Protein AF-A0A060CH74-F1 (afdb_monomer)

InterPro domains:
  IPR001764 Glycoside hydrolase, family 3, N-terminal [PF00933] (1-68)
  IPR017853 Glycoside hydrolase superfamily [SSF51445] (2-68)
  IPR036962 Glycoside hydrolase, family 3, N-terminal domain superfamily [G3DSA:3.20.20.300] (1-70)
  IPR051915 Cellulose Degradation Glycosyl Hydrolase 3 [PTHR30620] (2-69)

Solvent-accessible surface area (backbone atoms only — not comparable to full-atom values): 4213 Å² total; per-residue (Å²): 132,51,64,45,73,48,42,64,60,56,90,58,19,54,92,74,39,84,74,31,51,24,79,73,55,69,67,55,44,55,72,74,55,38,54,66,56,52,52,44,44,76,73,63,34,74,44,70,39,63,19,80,23,27,54,70,85,38,46,37,79,73,30,67,69,70,71,48,70,85,108

Nearest PDB structures (foldseek):
  6r5r-assembly1_A  TM=9.737E-01  e=4.618E-08  Pseudomonas aeruginosa PAO1
  6r5v-assembly1_B  TM=9.732E-01  e=5.682E-08  Pseudomonas aeruginosa PAO1
  6r5v-assembly1_A  TM=9.724E-01  e=8.029E-08  Pseudomonas aeruginosa PAO1
  6r5n-assembly1_A  TM=9.729E-01  e=1.718E-07  Pseudomonas aeruginosa PAO1
  5m6g-assembly1_A  TM=9.598E-01  e=6.129E-05  Saccharopolyspora erythraea D

Organism: NCBI:txid238202

Secondary structure (DSSP, 8-state):
--EEEEETTGGG-GGG-TT--B---HHHIIIIISHHHHHHHHTT--EEEE-SSEETTEEGGG-HHHHTTT-

Foldseek 3Di:
DAAADAQWPQCQAPPSDHLHAHEDDPVCRVPPTCPVVVVCVVVPHPYYHYGNHHYNNHGRVPDPCSVPVPD

pLDDT: mean 95.69, std 6.31, range [56.38, 98.69]

Radius of gyration: 11.64 Å; Cα contacts (8 Å, |Δi|>4): 107; chains: 1; bounding box: 32×23×24 Å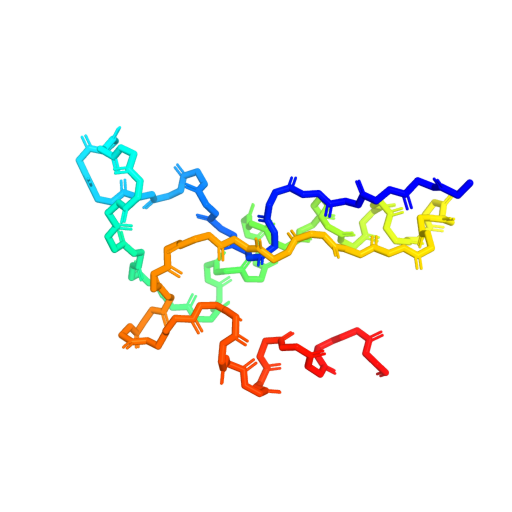

Mean predicted aligned error: 2.35 Å

Structure (mmCIF, N/CA/C/O backbone):
data_AF-A0A060CH74-F1
#
_entry.id   AF-A0A060CH74-F1
#
loop_
_atom_site.group_PDB
_atom_site.id
_atom_site.type_symbol
_atom_site.label_atom_id
_atom_site.label_alt_id
_atom_site.label_comp_id
_atom_site.label_asym_id
_atom_site.label_entity_id
_atom_site.label_seq_id
_atom_site.pdbx_PDB_ins_code
_atom_site.Cartn_x
_atom_site.Cartn_y
_atom_site.Cartn_z
_atom_site.occupancy
_atom_site.B_iso_or_equiv
_atom_site.auth_seq_id
_atom_site.auth_comp_id
_atom_site.auth_asym_id
_atom_site.auth_atom_id
_atom_site.pdbx_PDB_model_num
ATOM 1 N N . MET A 1 1 ? 20.181 2.923 -8.696 1.00 85.12 1 MET A N 1
ATOM 2 C CA . MET A 1 1 ? 19.268 2.171 -7.811 1.00 85.12 1 MET A CA 1
ATOM 3 C C . MET A 1 1 ? 17.914 2.858 -7.850 1.00 85.12 1 MET A C 1
ATOM 5 O O . MET A 1 1 ? 17.869 4.065 -7.652 1.00 85.12 1 MET A O 1
ATOM 9 N N . THR A 1 2 ? 16.853 2.130 -8.187 1.00 97.19 2 THR A N 1
ATOM 10 C CA . THR A 1 2 ? 15.465 2.625 -8.191 1.00 97.19 2 THR A CA 1
ATOM 11 C C . THR A 1 2 ? 14.756 2.252 -6.885 1.00 97.19 2 THR A C 1
ATOM 13 O O . THR A 1 2 ? 15.273 1.441 -6.114 1.00 97.19 2 THR A O 1
ATOM 16 N N . SER A 1 3 ? 13.604 2.879 -6.622 1.00 96.88 3 SER A N 1
ATOM 17 C CA . SER A 1 3 ? 12.771 2.608 -5.446 1.00 96.88 3 SER A CA 1
ATOM 18 C C . SER A 1 3 ? 11.292 2.553 -5.828 1.00 96.88 3 SER A C 1
ATOM 20 O O . SER A 1 3 ? 10.779 3.489 -6.449 1.00 96.88 3 SER A O 1
ATOM 22 N N . VAL A 1 4 ? 10.608 1.467 -5.459 1.00 97.44 4 VAL A N 1
ATOM 23 C CA . VAL A 1 4 ? 9.157 1.320 -5.645 1.00 97.44 4 VAL A CA 1
ATOM 24 C C . VAL A 1 4 ? 8.427 2.104 -4.558 1.00 97.44 4 VAL A C 1
ATOM 26 O O . VAL A 1 4 ? 8.790 2.041 -3.386 1.00 97.44 4 VAL A O 1
ATOM 29 N N . LYS A 1 5 ? 7.371 2.833 -4.919 1.00 97.38 5 LYS A N 1
ATOM 30 C CA . LYS A 1 5 ? 6.613 3.663 -3.977 1.00 97.38 5 LYS A CA 1
ATOM 31 C C . LYS A 1 5 ? 5.131 3.750 -4.345 1.00 97.38 5 LYS A C 1
ATOM 33 O O . LYS A 1 5 ? 4.789 3.589 -5.509 1.00 97.38 5 LYS A O 1
ATOM 38 N N . HIS A 1 6 ? 4.223 4.031 -3.416 1.00 97.62 6 HIS A N 1
ATOM 39 C CA . HIS A 1 6 ? 4.415 4.125 -1.962 1.00 97.62 6 HIS A CA 1
ATOM 40 C C . HIS A 1 6 ? 3.968 2.808 -1.321 1.00 97.62 6 HIS A C 1
ATOM 42 O O . HIS A 1 6 ? 2.832 2.383 -1.530 1.00 97.62 6 HIS A O 1
ATOM 48 N N . PHE A 1 7 ? 4.863 2.129 -0.609 1.00 97.69 7 PHE A N 1
ATOM 49 C CA . PHE A 1 7 ? 4.642 0.790 -0.068 1.00 97.69 7 PHE A CA 1
ATOM 50 C C . PHE A 1 7 ? 3.964 0.862 1.317 1.00 97.69 7 PHE A C 1
ATOM 52 O O . PHE A 1 7 ? 4.605 1.267 2.273 1.00 97.69 7 PHE A O 1
ATOM 59 N N . ALA A 1 8 ? 2.679 0.550 1.500 1.00 97.25 8 ALA A N 1
ATOM 60 C CA . ALA A 1 8 ? 1.764 -0.146 0.597 1.00 97.25 8 ALA A CA 1
ATOM 61 C C . ALA A 1 8 ? 0.355 0.457 0.545 1.00 97.25 8 ALA A C 1
ATOM 63 O O . ALA A 1 8 ? -0.100 1.106 1.482 1.00 97.25 8 ALA A O 1
ATOM 64 N N . ALA A 1 9 ? -0.344 0.166 -0.559 1.00 97.88 9 ALA A N 1
ATOM 65 C CA . ALA A 1 9 ? -1.763 0.450 -0.782 1.00 97.88 9 ALA A CA 1
ATOM 66 C C . ALA A 1 9 ? -2.168 1.931 -0.649 1.00 97.88 9 ALA A C 1
ATOM 68 O O . ALA A 1 9 ? -3.347 2.236 -0.504 1.00 97.88 9 ALA A O 1
ATOM 69 N N . TYR A 1 10 ? -1.217 2.862 -0.780 1.00 98.38 10 TYR A N 1
ATOM 70 C CA . TYR A 1 10 ? -1.442 4.300 -0.583 1.00 98.38 10 TYR A CA 1
ATOM 71 C C . TYR A 1 10 ? -2.554 4.898 -1.461 1.00 98.38 10 TYR A C 1
ATOM 73 O O . TYR A 1 10 ? -3.172 5.889 -1.099 1.00 98.38 10 TYR A O 1
ATOM 81 N N . GLY A 1 11 ? -2.844 4.298 -2.618 1.00 97.50 11 GLY A N 1
ATOM 82 C CA . GLY A 1 11 ? -3.943 4.741 -3.482 1.00 97.50 11 GLY A CA 1
ATOM 83 C C . GLY A 1 11 ? -5.347 4.385 -2.971 1.00 97.50 11 GLY A C 1
ATOM 84 O O . GLY A 1 11 ? -6.324 4.846 -3.548 1.00 97.50 11 GLY A O 1
ATOM 85 N N . ALA A 1 12 ? -5.470 3.563 -1.926 1.00 98.25 12 ALA A N 1
ATOM 86 C CA . ALA A 1 12 ? -6.743 3.065 -1.401 1.00 98.25 12 ALA A CA 1
ATOM 87 C C . ALA A 1 12 ? -7.28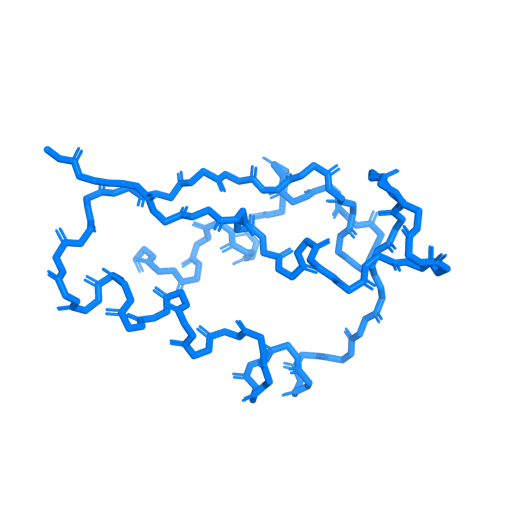7 3.878 -0.215 1.00 98.25 12 ALA A C 1
ATOM 89 O O . ALA A 1 12 ? -8.150 3.391 0.51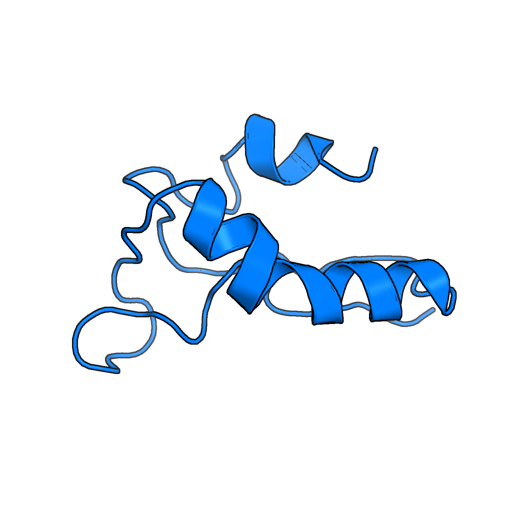3 1.00 98.25 12 ALA A O 1
ATOM 90 N N . VAL A 1 13 ? -6.756 5.082 0.008 1.00 98.31 13 VAL A N 1
ATOM 91 C CA . VAL A 1 13 ? -7.150 5.947 1.124 1.00 98.31 13 VAL A CA 1
ATOM 92 C C . VAL A 1 13 ? -8.649 6.237 1.126 1.00 98.31 13 VAL A C 1
ATOM 94 O O . VAL A 1 13 ? -9.255 6.526 0.088 1.00 98.31 13 VAL A O 1
ATOM 97 N N . GLU A 1 14 ? -9.255 6.186 2.309 1.00 98.31 14 GLU A N 1
ATOM 98 C CA . GLU A 1 14 ? -10.683 6.431 2.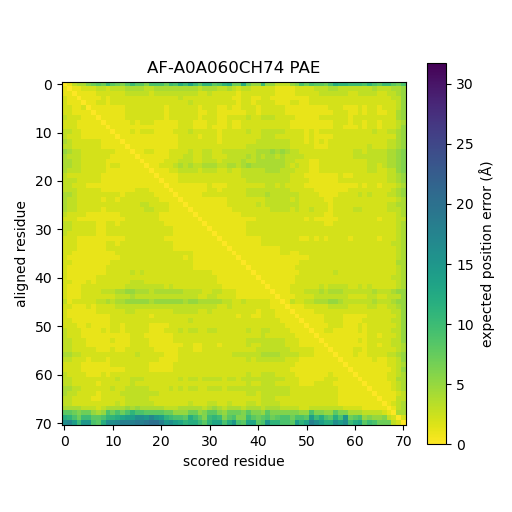475 1.00 98.31 14 GLU A CA 1
ATOM 99 C C . GLU A 1 14 ? -11.091 7.809 1.940 1.00 98.31 14 GLU A C 1
ATOM 101 O O . GLU A 1 14 ? -10.470 8.839 2.232 1.00 98.31 14 GLU A O 1
ATOM 106 N N . GLY A 1 15 ?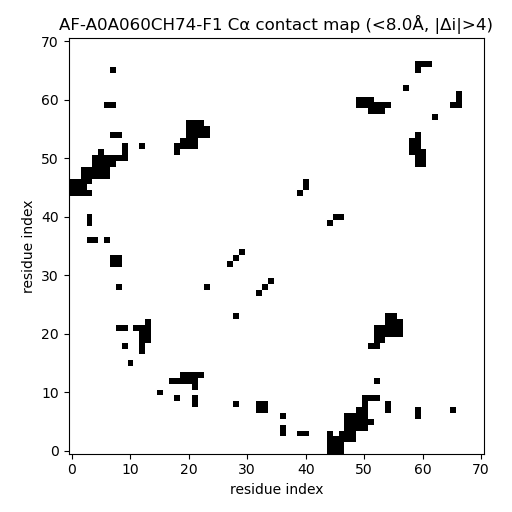 -12.154 7.822 1.132 1.00 97.69 15 GLY A N 1
ATOM 107 C CA . GLY A 1 15 ? -12.684 9.036 0.511 1.00 97.69 15 GLY A CA 1
ATOM 108 C C . GLY A 1 15 ? -11.749 9.692 -0.510 1.00 97.69 15 GLY A C 1
ATOM 109 O O . GLY A 1 15 ? -11.991 10.836 -0.883 1.00 97.69 15 GLY A O 1
ATOM 110 N N . GLY A 1 16 ? -10.672 9.019 -0.938 1.00 97.31 16 GLY A N 1
ATOM 111 C CA . GLY A 1 16 ? -9.676 9.599 -1.845 1.00 97.31 16 GLY A CA 1
ATOM 112 C C . GLY A 1 16 ? -8.889 10.757 -1.224 1.00 97.31 16 GLY A C 1
ATOM 113 O O . GLY A 1 16 ? -8.253 11.528 -1.941 1.00 97.31 16 GLY A O 1
ATOM 114 N N . LYS A 1 17 ? -8.951 10.910 0.104 1.00 97.75 17 LYS A N 1
ATOM 115 C CA . LYS A 1 17 ? -8.266 11.983 0.817 1.00 97.75 17 LYS A CA 1
ATOM 116 C C . LYS A 1 17 ? -6.819 11.583 1.069 1.00 97.75 17 LYS A C 1
ATOM 118 O O . LYS A 1 17 ? -6.555 10.586 1.736 1.00 97.75 17 LYS A O 1
ATOM 123 N N . GLU A 1 18 ? -5.890 12.389 0.569 1.00 96.94 18 GLU A N 1
ATOM 124 C CA . GLU A 1 18 ? -4.461 12.171 0.780 1.00 96.94 18 GLU A CA 1
ATOM 125 C C . GLU A 1 18 ? -4.130 12.009 2.278 1.00 96.94 18 GLU A C 1
ATOM 127 O O . GLU A 1 18 ? -4.710 12.692 3.127 1.00 96.94 18 GLU A O 1
ATOM 132 N N . TYR A 1 19 ? -3.214 11.086 2.591 1.00 97.12 19 TYR A N 1
ATOM 133 C CA . TYR A 1 19 ? -2.784 10.717 3.951 1.00 97.12 19 TYR A CA 1
ATOM 134 C C . TYR A 1 19 ? -3.848 10.077 4.855 1.00 97.12 19 TYR A C 1
ATOM 136 O O . TYR A 1 19 ? -3.559 9.803 6.019 1.00 97.12 19 TYR A O 1
ATOM 144 N N . ASN A 1 20 ? -5.065 9.835 4.361 1.00 98.31 20 ASN A N 1
ATOM 145 C CA . ASN A 1 20 ? -6.104 9.204 5.168 1.00 98.31 20 ASN A CA 1
ATOM 146 C C . ASN A 1 20 ? -5.815 7.708 5.410 1.00 98.31 20 ASN A C 1
ATOM 148 O O . ASN A 1 20 ? -4.854 7.141 4.888 1.00 98.31 20 ASN A O 1
ATOM 152 N N . THR A 1 21 ? -6.641 7.063 6.231 1.00 98.31 21 THR A N 1
ATOM 153 C CA . THR A 1 21 ? -6.500 5.638 6.545 1.00 98.31 21 THR A CA 1
ATOM 154 C C . THR A 1 21 ? -6.801 4.741 5.340 1.00 98.31 21 THR A C 1
ATOM 156 O O . THR A 1 21 ? -7.551 5.115 4.435 1.00 98.31 21 THR A O 1
ATOM 159 N N . VAL A 1 22 ? -6.226 3.540 5.356 1.00 98.69 22 VAL A N 1
ATOM 160 C CA . VAL A 1 22 ? -6.564 2.422 4.475 1.00 98.69 22 VAL A CA 1
ATOM 161 C C . VAL A 1 22 ? -6.983 1.238 5.342 1.00 98.69 22 VAL A C 1
ATOM 163 O O . VAL A 1 22 ? -6.245 0.842 6.246 1.00 98.69 22 VAL A O 1
ATOM 166 N N . ASP A 1 23 ? -8.133 0.646 5.030 1.00 98.12 23 ASP A N 1
ATOM 167 C CA . ASP A 1 23 ? -8.612 -0.600 5.631 1.00 98.12 23 ASP A CA 1
ATOM 168 C C . ASP A 1 23 ? -8.970 -1.610 4.534 1.00 98.12 23 ASP A C 1
ATOM 170 O O . ASP A 1 23 ? -9.710 -1.303 3.592 1.00 98.12 23 ASP A O 1
ATOM 174 N N . MET A 1 24 ? -8.386 -2.806 4.604 1.00 97.81 24 MET A N 1
ATOM 175 C CA . MET A 1 24 ? -8.726 -3.912 3.716 1.00 97.81 24 MET A CA 1
ATOM 176 C C . MET A 1 24 ? -8.265 -5.269 4.243 1.00 97.81 24 MET A C 1
ATOM 178 O O . MET A 1 24 ? -7.284 -5.396 4.978 1.00 97.81 24 MET A O 1
ATOM 182 N N . SER A 1 25 ? -8.929 -6.323 3.767 1.00 97.81 25 SER A N 1
ATOM 183 C CA . SER A 1 25 ? -8.500 -7.691 4.035 1.00 97.81 25 SER A CA 1
ATOM 184 C C . SE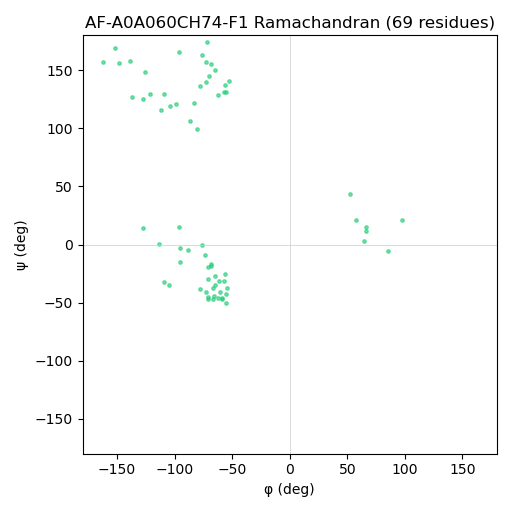R A 1 25 ? -7.133 -7.990 3.400 1.00 97.81 25 SER A C 1
ATOM 186 O O . SER A 1 25 ? -6.816 -7.458 2.328 1.00 97.81 25 SER A O 1
ATOM 188 N N . PRO A 1 26 ? -6.335 -8.897 3.993 1.00 95.62 26 PRO A N 1
ATOM 189 C CA . PRO A 1 26 ? -5.094 -9.357 3.379 1.00 95.62 26 PRO A CA 1
ATOM 190 C C . PRO A 1 26 ? -5.310 -9.898 1.961 1.00 95.62 26 PRO A C 1
ATOM 192 O O . PRO A 1 26 ? -4.510 -9.633 1.074 1.00 95.62 26 PRO A O 1
ATOM 195 N N . GLN A 1 27 ? -6.418 -10.600 1.709 1.00 98.06 27 GLN A N 1
ATOM 196 C CA . GLN A 1 27 ? -6.738 -11.148 0.389 1.00 98.06 27 GLN A CA 1
ATOM 197 C C . GLN A 1 27 ? -6.825 -10.046 -0.669 1.00 98.06 27 GLN A C 1
ATOM 199 O O . GLN A 1 27 ? -6.235 -10.176 -1.738 1.00 98.06 27 GLN A O 1
ATOM 204 N N . ARG A 1 28 ? -7.519 -8.944 -0.359 1.00 98.25 28 ARG A N 1
ATOM 205 C CA . ARG A 1 28 ? -7.616 -7.788 -1.255 1.00 98.25 28 ARG A CA 1
ATOM 206 C C . ARG A 1 28 ? -6.257 -7.118 -1.437 1.00 98.25 28 ARG A C 1
ATOM 208 O O . ARG A 1 28 ? -5.870 -6.816 -2.561 1.00 98.25 28 ARG A O 1
ATOM 215 N N . LEU A 1 29 ? -5.513 -6.933 -0.346 1.00 97.50 29 LEU A N 1
ATOM 216 C CA . LEU A 1 29 ? -4.169 -6.360 -0.391 1.00 97.50 29 LEU A CA 1
ATOM 217 C C . LEU A 1 29 ? -3.261 -7.145 -1.350 1.00 97.50 29 LEU A C 1
ATOM 219 O O . LEU A 1 29 ? -2.637 -6.548 -2.226 1.00 97.50 29 LEU A O 1
ATOM 223 N N . PHE A 1 30 ? -3.212 -8.472 -1.218 1.00 96.12 30 PHE A N 1
ATOM 224 C CA . PHE A 1 30 ? -2.334 -9.325 -2.019 1.00 96.12 30 PHE A CA 1
ATOM 225 C C . PHE A 1 30 ? -2.776 -9.477 -3.473 1.00 96.12 30 PHE A C 1
ATOM 227 O O . PHE A 1 30 ? -1.924 -9.451 -4.359 1.00 96.12 30 PHE A O 1
ATOM 234 N N . ASN A 1 31 ? -4.076 -9.627 -3.723 1.00 97.81 31 ASN A N 1
ATOM 235 C CA . ASN A 1 31 ? -4.573 -9.863 -5.076 1.00 97.81 31 ASN A CA 1
ATOM 236 C C . ASN A 1 31 ? -4.604 -8.579 -5.911 1.00 97.81 31 ASN A C 1
ATOM 238 O O . ASN A 1 31 ? -4.250 -8.617 -7.088 1.00 97.81 31 ASN A O 1
ATOM 242 N N . ASP A 1 32 ? -4.966 -7.447 -5.302 1.00 97.88 32 ASP A N 1
ATOM 243 C CA . ASP A 1 32 ? -5.278 -6.233 -6.062 1.00 97.88 32 ASP A CA 1
ATOM 244 C C . ASP A 1 32 ? -4.163 -5.182 -5.977 1.00 97.88 32 ASP A C 1
ATOM 246 O O . ASP A 1 32 ? -3.911 -4.467 -6.946 1.00 97.88 32 ASP A O 1
ATOM 250 N N . TYR A 1 33 ? -3.473 -5.074 -4.834 1.00 97.69 33 TYR A N 1
ATOM 251 C CA . TYR A 1 33 ? -2.535 -3.973 -4.575 1.00 97.69 33 TYR A CA 1
ATOM 252 C C . TYR A 1 33 ? -1.070 -4.396 -4.574 1.00 97.69 33 TYR A C 1
ATOM 254 O O . TYR A 1 33 ? -0.222 -3.605 -4.973 1.00 97.69 33 TYR A O 1
ATOM 262 N N . MET A 1 34 ? -0.741 -5.617 -4.152 1.00 96.62 34 MET A N 1
ATOM 263 C CA . MET A 1 34 ? 0.641 -6.109 -4.120 1.00 96.62 34 MET A CA 1
ATOM 264 C C . MET A 1 34 ? 1.310 -6.405 -5.473 1.00 96.62 34 MET A C 1
ATOM 266 O O . MET A 1 34 ? 2.535 -6.242 -5.537 1.00 96.62 34 MET A O 1
ATOM 270 N N . PRO A 1 35 ? 0.604 -6.796 -6.558 1.00 97.19 35 PRO A N 1
ATOM 271 C CA . PRO A 1 35 ? 1.269 -7.224 -7.790 1.00 97.19 35 PRO A CA 1
ATOM 272 C C . PRO A 1 35 ? 2.252 -6.204 -8.392 1.00 97.19 35 PRO A C 1
ATOM 274 O O . PRO A 1 35 ? 3.358 -6.612 -8.751 1.00 97.19 35 PRO A O 1
ATOM 277 N N . PRO A 1 36 ? 1.955 -4.887 -8.448 1.00 97.31 36 PRO A N 1
ATOM 278 C CA . PRO A 1 36 ? 2.904 -3.899 -8.965 1.00 97.31 36 PRO A CA 1
ATOM 279 C C . PRO A 1 36 ? 4.171 -3.759 -8.113 1.00 97.31 36 PRO A C 1
ATOM 281 O O . PRO A 1 36 ? 5.255 -3.555 -8.661 1.00 97.31 36 PRO A O 1
ATOM 284 N N . TYR A 1 37 ? 4.063 -3.891 -6.784 1.00 97.00 37 TYR A N 1
ATOM 285 C CA . TYR A 1 37 ? 5.231 -3.825 -5.902 1.00 97.00 37 TYR A CA 1
ATOM 286 C C . TYR A 1 37 ? 6.152 -5.016 -6.132 1.00 97.00 37 TYR A C 1
ATOM 288 O O . TYR A 1 37 ? 7.355 -4.834 -6.320 1.00 97.00 37 TYR A O 1
ATOM 296 N N . LYS A 1 38 ? 5.569 -6.220 -6.196 1.00 95.62 38 LYS A N 1
ATOM 297 C CA . LYS A 1 38 ? 6.307 -7.438 -6.519 1.00 95.62 38 LYS A CA 1
ATOM 298 C C . LYS A 1 38 ? 6.972 -7.336 -7.891 1.00 95.62 38 LYS A C 1
ATOM 300 O O . LYS A 1 38 ? 8.161 -7.597 -7.991 1.00 95.62 38 LYS A O 1
ATOM 305 N N . ALA A 1 39 ? 6.249 -6.892 -8.918 1.00 97.19 39 ALA A N 1
ATOM 306 C CA . ALA A 1 39 ? 6.806 -6.743 -10.261 1.00 97.19 39 ALA A CA 1
ATOM 307 C C . ALA A 1 39 ? 7.983 -5.752 -10.304 1.00 97.19 39 ALA A C 1
ATOM 309 O O . ALA A 1 39 ? 8.987 -6.018 -10.959 1.00 97.19 39 ALA A O 1
ATOM 310 N N . GLY A 1 40 ? 7.893 -4.627 -9.585 1.00 96.44 40 GLY A N 1
ATOM 311 C CA . GLY A 1 40 ? 8.985 -3.654 -9.503 1.00 96.44 40 GLY A CA 1
ATOM 312 C C . GLY A 1 40 ? 10.228 -4.190 -8.784 1.00 96.44 40 GLY A C 1
ATOM 313 O O . GLY A 1 40 ? 11.350 -3.890 -9.194 1.00 96.44 40 GLY A O 1
ATOM 314 N N . LEU A 1 41 ? 10.040 -4.998 -7.738 1.00 94.75 41 LEU A N 1
ATOM 315 C CA . LEU A 1 41 ? 11.131 -5.682 -7.039 1.00 94.75 41 LEU A CA 1
ATOM 316 C C . LEU A 1 41 ? 11.742 -6.799 -7.898 1.00 94.75 41 LEU A C 1
ATOM 318 O O . LEU A 1 41 ? 12.961 -6.841 -8.044 1.00 94.75 41 LEU A O 1
ATOM 322 N N . ASP A 1 42 ? 10.917 -7.628 -8.543 1.00 96.19 42 ASP A N 1
ATOM 323 C CA . ASP A 1 42 ? 11.356 -8.690 -9.461 1.00 96.19 42 ASP A CA 1
ATOM 324 C C . ASP A 1 42 ? 12.129 -8.117 -10.668 1.00 96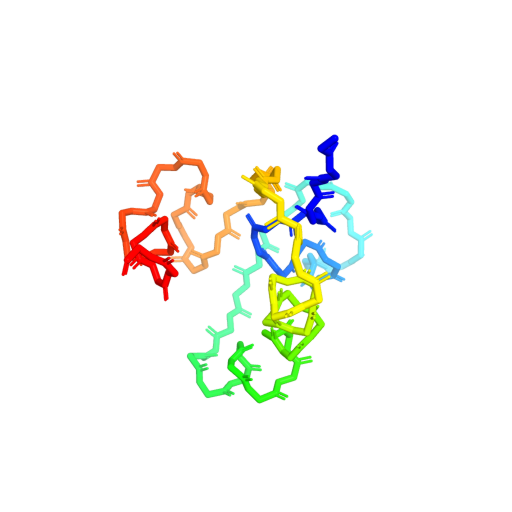.19 42 ASP A C 1
ATOM 326 O O . ASP A 1 42 ? 13.057 -8.745 -11.173 1.00 96.19 42 ASP A O 1
ATOM 330 N N . ALA A 1 43 ? 11.797 -6.896 -11.104 1.00 97.75 43 ALA A N 1
ATOM 331 C CA . ALA A 1 43 ? 12.522 -6.163 -12.144 1.00 97.75 43 ALA A CA 1
ATOM 332 C C . ALA A 1 43 ? 13.857 -5.545 -11.670 1.00 97.75 43 ALA A C 1
ATOM 334 O O . ALA A 1 43 ? 14.549 -4.901 -12.460 1.00 97.75 43 ALA A O 1
ATOM 335 N N . GLY A 1 44 ? 14.230 -5.717 -10.397 1.00 96.31 44 GLY A N 1
ATOM 336 C CA . GLY A 1 44 ? 15.522 -5.292 -9.853 1.00 96.31 44 GLY A CA 1
ATOM 337 C C . GLY A 1 44 ? 15.522 -3.941 -9.133 1.00 96.31 44 GLY A C 1
ATOM 338 O O . GLY A 1 44 ? 16.584 -3.329 -8.989 1.00 96.31 44 GLY A O 1
ATOM 339 N N . SER A 1 45 ? 14.369 -3.440 -8.671 1.00 96.69 45 SER A N 1
ATOM 340 C CA . SER A 1 45 ? 14.360 -2.289 -7.756 1.00 96.69 45 SER A CA 1
ATOM 341 C C . SER A 1 45 ? 15.080 -2.632 -6.450 1.00 96.69 45 SER A C 1
ATOM 343 O O . SER A 1 45 ? 14.767 -3.624 -5.802 1.00 96.69 45 SER A O 1
ATOM 345 N N . GLY A 1 46 ? 16.031 -1.789 -6.043 1.00 94.88 46 GLY A N 1
ATOM 346 C CA . GLY A 1 46 ? 16.879 -2.043 -4.871 1.00 94.88 46 GLY A CA 1
ATOM 347 C C . GLY A 1 46 ? 16.309 -1.529 -3.549 1.00 94.88 46 GLY A C 1
ATOM 348 O O . GLY A 1 46 ? 16.920 -1.734 -2.506 1.00 94.88 46 GLY A O 1
ATOM 349 N N . ALA A 1 47 ? 15.178 -0.822 -3.589 1.00 94.56 47 ALA A N 1
ATOM 350 C CA . ALA A 1 47 ? 14.528 -0.267 -2.410 1.00 94.56 47 ALA A CA 1
ATOM 351 C C . ALA A 1 47 ? 13.008 -0.140 -2.593 1.00 94.56 47 ALA A C 1
ATOM 353 O O . ALA A 1 47 ? 12.476 -0.224 -3.708 1.00 94.56 47 ALA A O 1
ATOM 354 N N . VAL A 1 48 ? 12.334 0.140 -1.478 1.00 95.81 48 VAL A N 1
ATOM 355 C CA . VAL A 1 48 ? 10.957 0.637 -1.427 1.00 95.81 48 VAL A CA 1
ATOM 356 C C . VAL A 1 48 ? 10.905 1.931 -0.613 1.00 95.81 48 VAL A C 1
ATOM 358 O O . VAL A 1 48 ? 11.686 2.120 0.318 1.00 95.81 48 VAL A O 1
ATOM 361 N N . MET A 1 49 ? 9.986 2.830 -0.951 1.00 97.50 49 MET A N 1
ATOM 362 C CA . MET A 1 49 ? 9.621 3.979 -0.123 1.00 97.50 49 MET A CA 1
ATOM 363 C C . MET A 1 49 ? 8.279 3.684 0.530 1.00 97.50 49 MET A C 1
ATOM 365 O O . MET A 1 49 ? 7.278 3.479 -0.161 1.00 97.50 49 MET A O 1
ATOM 369 N N . VAL A 1 50 ? 8.278 3.660 1.857 1.00 97.31 50 VAL A N 1
ATOM 370 C CA . VAL A 1 50 ? 7.107 3.305 2.658 1.00 97.31 50 VAL A CA 1
ATOM 371 C C . VAL A 1 50 ? 6.035 4.397 2.562 1.00 97.31 50 VAL A C 1
ATOM 373 O O . VAL A 1 50 ? 6.347 5.579 2.417 1.00 97.31 50 VAL A O 1
ATOM 376 N N . ALA A 1 51 ? 4.768 3.996 2.581 1.00 97.81 51 ALA A N 1
ATOM 377 C CA . ALA A 1 51 ? 3.615 4.877 2.495 1.00 97.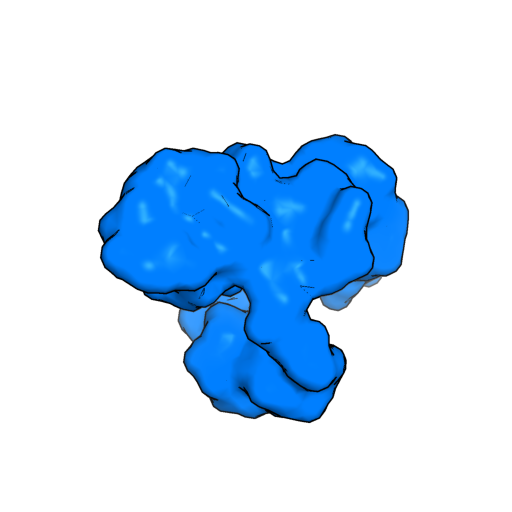81 51 ALA A CA 1
ATOM 378 C C . ALA A 1 51 ? 3.343 5.620 3.809 1.00 97.81 51 ALA A C 1
ATOM 380 O O . ALA A 1 51 ? 3.831 5.248 4.874 1.00 97.81 51 ALA A O 1
ATOM 381 N N . LEU A 1 52 ? 2.549 6.686 3.710 1.00 98.06 52 LEU A N 1
ATOM 382 C CA . LEU A 1 52 ? 2.215 7.556 4.840 1.00 98.06 52 LEU A CA 1
ATOM 383 C C . LEU A 1 52 ? 0.891 7.183 5.520 1.00 98.06 52 LEU A C 1
ATOM 385 O O . LEU A 1 52 ? 0.628 7.650 6.623 1.00 98.06 52 LEU A O 1
ATOM 389 N N . ASN A 1 53 ? 0.061 6.358 4.879 1.00 98.25 53 ASN A N 1
ATOM 390 C CA . ASN A 1 53 ? -1.203 5.908 5.452 1.00 98.25 53 ASN A CA 1
ATOM 391 C C . ASN A 1 53 ? -0.987 4.883 6.577 1.00 98.25 53 ASN A C 1
ATOM 393 O O . ASN A 1 53 ? 0.004 4.146 6.606 1.00 98.25 53 ASN A O 1
ATOM 397 N N . SER A 1 54 ? -1.978 4.774 7.462 1.00 97.94 54 SER A N 1
ATOM 398 C CA . SER A 1 54 ? -2.198 3.542 8.214 1.00 97.94 54 SER A CA 1
ATOM 399 C C . SER A 1 54 ? -2.769 2.470 7.293 1.00 97.94 54 SER A C 1
ATOM 401 O O . SER A 1 54 ? -3.622 2.764 6.455 1.00 97.94 54 SER A O 1
ATOM 403 N N . LEU A 1 55 ? -2.310 1.234 7.450 1.00 97.88 55 LEU A N 1
ATOM 404 C CA . LEU A 1 55 ? -2.921 0.048 6.864 1.00 97.88 55 LEU A CA 1
ATOM 405 C C . LEU A 1 55 ? -3.507 -0.771 8.014 1.00 97.88 55 LEU A C 1
ATOM 407 O O . LEU A 1 55 ? -2.773 -1.197 8.903 1.00 97.88 55 LEU A O 1
ATOM 411 N N . ASN A 1 56 ? -4.830 -0.927 8.039 1.00 97.50 56 ASN A N 1
ATOM 412 C CA . ASN A 1 56 ? -5.554 -1.653 9.089 1.00 97.50 56 ASN A CA 1
ATOM 413 C C . ASN A 1 56 ? -5.190 -1.166 10.507 1.00 97.50 56 ASN A C 1
ATOM 415 O O . ASN A 1 56 ? -4.939 -1.949 11.423 1.00 97.50 56 ASN A O 1
ATOM 419 N N . GLY A 1 57 ? -5.102 0.157 10.672 1.00 97.19 57 GLY A N 1
ATOM 420 C CA . GLY A 1 57 ? -4.836 0.807 11.959 1.00 97.19 57 GLY A CA 1
ATOM 421 C C . GLY A 1 57 ? -3.361 0.943 12.358 1.00 97.19 57 GLY A C 1
ATOM 422 O O . GLY A 1 57 ? -3.083 1.627 13.340 1.00 97.19 57 GLY A O 1
ATOM 423 N N . THR A 1 58 ? -2.409 0.383 11.602 1.00 98.06 58 THR A N 1
ATOM 424 C CA . THR A 1 58 ? -0.967 0.541 11.882 1.00 98.06 58 THR A CA 1
ATOM 425 C C . THR A 1 58 ? -0.304 1.428 10.826 1.00 98.06 58 THR A C 1
ATOM 427 O O . THR A 1 58 ? -0.484 1.167 9.636 1.00 98.06 58 THR A O 1
ATOM 430 N N . PRO A 1 59 ? 0.462 2.477 11.193 1.00 98.19 59 PRO A N 1
ATOM 431 C CA . PRO A 1 59 ? 1.245 3.241 10.222 1.00 98.19 59 PRO A CA 1
ATOM 432 C C . PRO A 1 59 ? 2.181 2.326 9.426 1.00 98.19 59 PRO A C 1
ATOM 434 O O . PRO A 1 59 ? 2.920 1.539 10.021 1.00 98.19 59 PRO A O 1
ATOM 437 N N . ALA A 1 60 ? 2.193 2.444 8.095 1.00 97.56 60 ALA A N 1
ATOM 438 C CA . ALA A 1 60 ? 2.994 1.559 7.242 1.00 97.56 60 ALA A CA 1
ATOM 439 C C . ALA A 1 60 ? 4.498 1.590 7.590 1.00 97.56 60 ALA A C 1
ATOM 441 O O . ALA A 1 60 ? 5.184 0.576 7.495 1.00 97.56 60 ALA A O 1
ATOM 442 N N . THR A 1 61 ? 5.009 2.734 8.059 1.00 97.38 61 THR A N 1
ATOM 443 C CA . THR A 1 61 ? 6.399 2.918 8.521 1.00 97.38 61 THR A CA 1
ATOM 444 C C . THR A 1 61 ? 6.748 2.172 9.808 1.00 97.38 61 THR A C 1
ATOM 446 O O . THR A 1 61 ? 7.932 1.972 10.071 1.00 97.38 61 THR A O 1
ATOM 449 N N . SER A 1 62 ? 5.761 1.742 10.598 1.00 97.12 62 SER A N 1
ATOM 450 C CA . SER A 1 62 ? 5.956 0.967 11.832 1.00 97.12 62 SER A CA 1
ATOM 451 C C . SER A 1 62 ? 5.408 -0.462 11.752 1.00 97.12 62 SER A C 1
ATOM 453 O O . SER A 1 62 ? 5.492 -1.202 12.731 1.00 97.12 62 SER A O 1
ATOM 455 N N . ASP A 1 63 ? 4.834 -0.863 10.617 1.00 96.75 63 ASP A N 1
ATOM 456 C CA . ASP A 1 63 ? 4.241 -2.186 10.442 1.00 96.75 63 ASP A CA 1
ATOM 457 C C . ASP A 1 63 ? 5.325 -3.235 10.143 1.00 96.75 63 ASP A C 1
ATOM 459 O O . ASP A 1 63 ? 5.807 -3.391 9.020 1.00 96.75 63 ASP A O 1
ATOM 463 N N . ALA A 1 64 ? 5.723 -3.979 11.175 1.00 94.94 64 ALA A N 1
ATOM 464 C CA . ALA A 1 64 ? 6.756 -5.004 11.059 1.00 94.94 64 ALA A CA 1
ATOM 465 C C . ALA A 1 64 ? 6.357 -6.179 10.153 1.00 94.94 64 ALA A C 1
ATOM 467 O O . ALA A 1 64 ? 7.245 -6.831 9.602 1.00 94.94 64 ALA A O 1
ATOM 468 N N . TRP A 1 65 ? 5.061 -6.474 10.014 1.00 94.31 65 TRP A N 1
ATOM 469 C CA . TRP A 1 65 ? 4.587 -7.508 9.098 1.00 94.31 65 TRP A CA 1
ATOM 470 C C . TRP A 1 65 ? 4.764 -7.038 7.654 1.00 94.31 65 TRP A C 1
ATOM 472 O O . TRP A 1 65 ? 5.372 -7.744 6.849 1.00 94.31 65 TRP A O 1
ATOM 482 N N . LEU A 1 66 ? 4.348 -5.803 7.362 1.00 94.12 66 LEU A N 1
ATOM 483 C CA . LEU A 1 66 ? 4.488 -5.198 6.041 1.00 94.12 66 LEU A CA 1
ATOM 484 C C . LEU A 1 66 ? 5.964 -5.049 5.631 1.00 94.12 66 LEU A C 1
ATOM 486 O O . LEU A 1 66 ? 6.343 -5.421 4.522 1.00 94.12 66 LEU A O 1
ATOM 490 N N . LEU A 1 67 ? 6.819 -4.552 6.532 1.00 93.94 67 LEU A N 1
ATOM 491 C CA . LEU A 1 67 ? 8.236 -4.286 6.247 1.00 93.94 67 LEU A CA 1
ATOM 492 C C . LEU A 1 67 ? 9.094 -5.551 6.091 1.00 93.94 67 LEU A C 1
ATOM 494 O O . LEU A 1 67 ? 10.171 -5.481 5.503 1.00 93.94 67 LEU A O 1
ATOM 498 N N . LYS A 1 68 ? 8.633 -6.704 6.586 1.00 91.31 68 LYS A N 1
ATOM 499 C CA . LYS A 1 68 ? 9.316 -8.001 6.422 1.00 91.31 68 LYS A CA 1
ATOM 500 C C . LYS A 1 68 ? 8.797 -8.816 5.239 1.00 91.31 68 LYS A C 1
ATOM 502 O O . LYS A 1 68 ? 9.328 -9.884 4.970 1.00 91.31 68 LYS A O 1
ATOM 507 N N . MET A 1 69 ? 7.780 -8.333 4.527 1.00 81.25 69 MET A N 1
ATOM 508 C CA . MET A 1 69 ? 7.081 -9.110 3.500 1.00 81.25 69 MET A CA 1
ATOM 509 C C . MET A 1 69 ? 7.921 -9.416 2.247 1.00 81.25 69 MET A C 1
ATOM 511 O O . 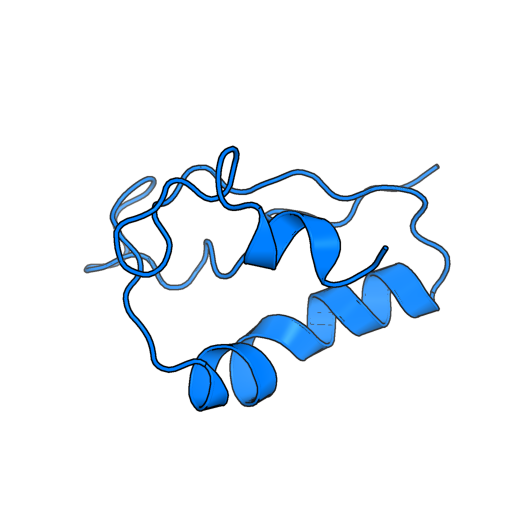MET A 1 69 ? 7.575 -10.317 1.486 1.00 81.25 69 MET A O 1
ATOM 515 N N . PHE A 1 70 ? 9.025 -8.692 2.044 1.00 68.81 70 PHE A N 1
ATOM 516 C CA . PHE A 1 70 ? 9.976 -8.904 0.944 1.00 68.81 70 PHE A CA 1
ATOM 517 C C . PHE A 1 70 ? 11.429 -9.057 1.421 1.00 68.81 70 PHE A C 1
ATOM 519 O O . PHE A 1 70 ? 12.349 -8.922 0.614 1.00 68.81 70 PHE A O 1
ATOM 526 N N . ALA A 1 71 ? 11.624 -9.281 2.724 1.00 56.38 71 ALA A N 1
ATOM 527 C CA . ALA A 1 71 ? 12.927 -9.601 3.300 1.00 56.38 71 ALA A CA 1
ATOM 528 C C . ALA A 1 71 ? 13.247 -11.095 3.151 1.00 56.38 71 ALA A C 1
ATOM 530 O O . ALA A 1 71 ? 12.293 -11.907 3.154 1.00 56.38 71 ALA A O 1
#

Sequence (71 aa):
MTSVKHFAAYGAVEGGKEYNTVDMSPQRLFNDYMPPYKAGLDAGSGAVMVALNSLNGTPATSDAWLLKMFA